Protein 3E0K (pdb70)

Structure (mmCIF, N/CA/C/O backbone):
data_3E0K
#
_entry.id   3E0K
#
_cell.length_a   64.232
_cell.length_b   64.232
_cell.length_c   112.718
_cell.angle_alpha   90.00
_cell.angle_beta   90.00
_cell.angle_gamma   90.00
#
_symmetry.space_group_name_H-M   'P 41 21 2'
#
loop_
_entity.id
_entity.type
_entity.pdbx_description
1 polymer 'Amino-acid acetyltransferase'
2 non-polymer 'SULFATE ION'
3 non-polymer 1,2-ETHANEDIOL
4 water water
#
loop_
_atom_site.group_PDB
_atom_site.id
_atom_site.type_symbol
_atom_site.label_atom_id
_atom_site.label_alt_id
_atom_site.label_comp_id
_atom_site.label_asym_id
_atom_site.label_entity_id
_atom_site.label_seq_id
_atom_site.pdbx_PDB_ins_code
_atom_site.Cartn_x
_atom_site.Cartn_y
_atom_site.Cartn_z
_atom_site.occupancy
_atom_site.B_iso_or_equiv
_atom_site.auth_seq_id
_atom_site.auth_comp_id
_atom_site.auth_asym_id
_atom_site.auth_atom_id
_atom_site.pdbx_PDB_model_num
ATOM 1 N N . ALA A 1 3 ? 11.209 59.443 62.479 1.00 49.05 298 ALA A N 1
ATOM 2 C CA . ALA A 1 3 ? 11.094 58.456 61.359 1.00 49.62 298 ALA A CA 1
ATOM 3 C C . ALA A 1 3 ? 11.304 56.994 61.822 1.00 49.66 298 ALA A C 1
ATOM 4 O O . ALA A 1 3 ? 11.034 56.633 62.977 1.00 50.43 298 ALA A O 1
ATOM 6 N N . GLU A 1 4 ? 11.801 56.168 60.909 1.00 49.08 299 GLU A N 1
ATOM 7 C CA . GLU A 1 4 ? 11.993 54.741 61.125 1.00 48.28 299 GLU A CA 1
ATOM 8 C C . GLU A 1 4 ? 13.377 54.462 60.556 1.00 46.78 299 GLU A C 1
ATOM 9 O O . GLU A 1 4 ? 13.661 54.856 59.429 1.00 47.17 299 GLU A O 1
ATOM 15 N N . GLN A 1 5 ? 14.253 53.835 61.322 0.50 45.05 300 GLN A N 1
ATOM 16 C CA . GLN A 1 5 ? 15.620 53.697 60.859 0.50 43.56 300 GLN A CA 1
ATOM 17 C C . GLN A 1 5 ? 15.976 52.288 60.454 0.50 42.89 300 GLN A C 1
ATOM 18 O O . GLN A 1 5 ? 15.662 51.335 61.154 0.50 42.31 300 GLN A O 1
ATOM 24 N N . VAL A 1 6 ? 16.622 52.174 59.302 1.00 42.36 301 VAL A N 1
ATOM 25 C CA . VAL A 1 6 ? 17.290 50.943 58.886 1.00 42.49 301 VAL A CA 1
ATOM 26 C C . VAL A 1 6 ? 18.798 51.159 59.013 1.00 42.34 301 VAL A C 1
ATOM 27 O O . VAL A 1 6 ? 19.325 52.077 58.385 1.00 42.60 301 VAL A O 1
ATOM 31 N N . ARG A 1 7 ? 19.484 50.335 59.818 1.00 41.96 302 ARG A N 1
ATOM 32 C CA . ARG A 1 7 ? 20.925 50.541 60.137 1.00 41.75 302 ARG A CA 1
ATOM 33 C C . ARG A 1 7 ? 21.609 49.240 60.567 1.00 42.53 302 ARG A C 1
ATOM 34 O O . ARG A 1 7 ? 20.912 48.294 60.933 1.00 43.19 302 ARG A O 1
ATOM 42 N N . GLN A 1 8 ? 22.944 49.178 60.514 1.00 42.40 303 GLN A N 1
ATOM 43 C CA A GLN A 1 8 ? 23.749 48.014 61.054 0.00 40.49 303 GLN A CA 1
ATOM 44 C CA B GLN A 1 8 ? 23.657 47.984 60.928 0.50 43.10 303 GLN A CA 1
ATOM 45 C C . GLN A 1 8 ? 23.404 47.867 62.418 1.00 43.45 303 GLN A C 1
ATOM 46 O O . GLN A 1 8 ? 23.197 48.869 63.090 1.00 44.30 303 GLN A O 1
ATOM 57 N N . ALA A 1 9 ? 23.348 46.657 62.948 1.00 44.44 304 ALA A N 1
ATOM 58 C CA . ALA A 1 9 ? 23.053 46.485 64.382 1.00 44.80 304 ALA A CA 1
ATOM 59 C C . ALA A 1 9 ? 24.285 46.678 65.264 1.00 45.44 304 ALA A C 1
ATOM 60 O O . ALA A 1 9 ? 25.432 46.564 64.808 1.00 45.63 304 ALA A O 1
ATOM 62 N N . GLY A 1 10 ? 24.019 46.998 66.528 1.00 46.45 305 GLY A N 1
ATOM 63 C CA . GLY A 1 10 ? 25.030 47.104 67.571 1.00 46.88 305 GLY A CA 1
ATOM 64 C C . GLY A 1 10 ? 24.684 46.213 68.758 1.00 47.59 305 GLY A C 1
ATOM 65 O O . GLY A 1 10 ? 23.634 45.539 68.779 1.00 47.61 305 GLY A O 1
ATOM 66 N N . ILE A 1 11 ? 25.568 46.220 69.750 1.00 47.91 306 ILE A N 1
ATOM 67 C CA . ILE A 1 11 ? 25.433 45.365 70.922 1.00 48.31 306 ILE A CA 1
ATOM 68 C C . ILE A 1 11 ? 24.166 45.698 71.738 1.00 47.87 306 ILE A C 1
ATOM 69 O O . ILE A 1 11 ? 23.490 44.791 72.224 1.00 48.06 306 ILE A O 1
ATOM 74 N N . ASP A 1 12 ? 23.828 46.982 71.855 1.00 46.95 307 ASP A N 1
ATOM 75 C CA . ASP A 1 12 ? 22.604 47.382 72.557 1.00 46.42 307 ASP A CA 1
ATOM 76 C C . ASP A 1 12 ? 21.302 46.936 71.886 1.00 46.26 307 ASP A C 1
ATOM 77 O O . ASP A 1 12 ? 20.245 47.031 72.496 1.00 46.03 307 ASP A O 1
ATOM 82 N N . ASP A 1 13 ? 21.390 46.436 70.648 1.00 46.37 308 ASP A N 1
ATOM 83 C CA . ASP A 1 13 ? 20.237 45.863 69.905 1.00 46.42 308 ASP A CA 1
ATOM 84 C C . ASP A 1 13 ? 19.947 44.366 70.124 1.00 46.19 308 ASP A C 1
ATOM 85 O O . ASP A 1 13 ? 18.930 43.873 69.627 1.00 46.43 308 ASP A O 1
ATOM 90 N N . ILE A 1 14 ? 20.822 43.645 70.831 1.00 46.02 309 ILE A N 1
ATOM 91 C CA . ILE A 1 14 ? 20.646 42.185 71.013 1.00 45.54 309 ILE A CA 1
ATOM 92 C C . ILE A 1 14 ? 19.292 41.857 71.655 1.00 45.20 309 ILE A C 1
ATOM 93 O O . ILE A 1 14 ? 18.540 41.060 71.109 1.00 45.61 309 ILE A O 1
ATOM 98 N N . GLY A 1 15 ? 18.998 42.460 72.809 1.00 44.56 310 GLY A N 1
ATOM 99 C CA . GLY A 1 15 ? 17.708 42.279 73.474 1.00 44.19 310 GLY A CA 1
ATOM 100 C C . GLY A 1 15 ? 16.524 42.353 72.518 1.00 43.86 310 GLY A C 1
ATOM 101 O O . GLY A 1 15 ? 15.688 41.441 72.485 1.00 44.03 310 GLY A O 1
ATOM 102 N N . GLY A 1 16 ? 16.471 43.430 71.731 1.00 43.18 311 GLY A N 1
ATOM 103 C CA . GLY A 1 16 ? 15.421 43.646 70.731 1.00 42.69 311 GLY A CA 1
ATOM 104 C C . GLY A 1 16 ? 15.402 42.630 69.598 1.00 42.44 311 GLY A C 1
ATOM 105 O O . GLY A 1 16 ? 14.341 42.268 69.114 1.00 42.58 311 GLY A O 1
ATOM 106 N N . ILE A 1 17 ? 16.567 42.168 69.157 1.00 42.32 312 ILE A N 1
ATOM 107 C CA . ILE A 1 17 ? 16.621 41.129 68.118 1.00 41.80 312 ILE A CA 1
ATOM 108 C C . ILE A 1 17 ? 16.061 39.828 68.671 1.00 42.22 312 ILE A C 1
ATOM 109 O O . ILE A 1 17 ? 15.246 39.151 68.017 1.00 41.93 312 ILE A O 1
ATOM 114 N N . LEU A 1 18 ? 16.453 39.511 69.907 1.00 42.24 313 LEU A N 1
ATOM 115 C CA . LEU A 1 18 ? 16.005 38.285 70.571 1.00 42.24 313 LEU A CA 1
ATOM 116 C C . LEU A 1 18 ? 14.484 38.214 70.679 1.00 42.54 313 LEU A C 1
ATOM 117 O O . LEU A 1 18 ? 13.880 37.144 70.541 1.00 42.78 313 LEU A O 1
ATOM 122 N N . GLU A 1 19 ? 13.869 39.361 70.921 1.00 42.31 314 GLU A N 1
ATOM 123 C CA . GLU A 1 19 ? 12.435 39.407 71.056 1.00 42.49 314 GLU A CA 1
ATOM 124 C C . GLU A 1 19 ? 11.786 39.124 69.712 1.00 42.72 314 GLU A C 1
ATOM 125 O O . GLU A 1 19 ? 10.738 38.515 69.662 1.00 42.76 314 GLU A O 1
ATOM 131 N N . LEU A 1 20 ? 12.402 39.560 68.620 1.00 43.08 315 LEU A N 1
ATOM 132 C CA . LEU A 1 20 ? 11.809 39.322 67.313 1.00 44.12 315 LEU A CA 1
ATOM 133 C C . LEU A 1 20 ? 11.944 37.866 66.936 1.00 45.12 315 LEU A C 1
ATOM 134 O O . LEU A 1 20 ? 11.049 37.285 66.356 1.00 45.30 315 LEU A O 1
ATOM 139 N N . ILE A 1 21 ? 13.079 37.291 67.299 1.00 46.67 316 ILE A N 1
ATOM 140 C CA . ILE A 1 21 ? 13.472 35.961 66.889 1.00 48.28 316 ILE A CA 1
ATOM 141 C C . ILE A 1 21 ? 12.810 34.908 67.741 1.00 49.26 316 ILE A C 1
ATOM 142 O O . ILE A 1 21 ? 12.388 33.894 67.210 1.00 49.72 316 ILE A O 1
ATOM 147 N N . HIS A 1 22 ? 12.719 35.134 69.052 1.00 50.78 317 HIS A N 1
ATOM 148 C CA . HIS A 1 22 ? 12.221 34.097 69.973 1.00 52.29 317 HIS A CA 1
ATOM 149 C C . HIS A 1 22 ? 10.900 33.447 69.563 1.00 52.47 317 HIS A C 1
ATOM 150 O O . HIS A 1 22 ? 10.805 32.225 69.577 1.00 52.71 317 HIS A O 1
ATOM 157 N N . PRO A 1 23 ? 9.878 34.242 69.201 1.00 53.02 318 PRO A N 1
ATOM 158 C CA . PRO A 1 23 ? 8.638 33.637 68.698 1.00 53.70 318 PRO A CA 1
ATOM 159 C C . PRO A 1 23 ? 8.808 32.856 67.395 1.00 54.60 318 PRO A C 1
ATOM 160 O O . PRO A 1 23 ? 7.992 32.005 67.088 1.00 54.72 318 PRO A O 1
ATOM 164 N N . LEU A 1 24 ? 9.852 33.153 66.632 1.00 55.99 319 LEU A N 1
ATOM 165 C CA . LEU A 1 24 ? 10.163 32.386 65.425 1.00 57.40 319 LEU A CA 1
ATOM 166 C C . LEU A 1 24 ? 10.792 31.040 65.760 1.00 58.06 319 LEU A C 1
ATOM 167 O O . LEU A 1 24 ? 10.533 30.046 65.070 1.00 58.50 319 LEU A O 1
ATOM 172 N N . GLU A 1 25 ? 11.623 31.028 66.808 1.00 58.63 320 GLU A N 1
ATOM 173 C CA . GLU A 1 25 ? 12.261 29.812 67.334 1.00 59.20 320 GLU A CA 1
ATOM 174 C C . GLU A 1 25 ? 11.251 28.802 67.932 1.00 59.93 320 GLU A C 1
ATOM 175 O O . GLU A 1 25 ? 11.342 27.587 67.678 1.00 59.59 320 GLU A O 1
ATOM 181 N N . GLU A 1 26 ? 10.297 29.320 68.714 1.00 60.80 321 GLU A N 1
ATOM 182 C CA . GLU A 1 26 ? 9.163 28.545 69.241 1.00 61.58 321 GLU A CA 1
ATOM 183 C C . GLU A 1 26 ? 8.328 27.944 68.110 1.00 61.85 321 GLU A C 1
ATOM 184 O O . GLU A 1 26 ? 7.838 26.823 68.217 1.00 61.95 321 GLU A O 1
ATOM 190 N N . GLN A 1 27 ? 8.188 28.704 67.028 1.00 62.47 322 GLN A N 1
ATOM 191 C CA . GLN A 1 27 ? 7.413 28.306 65.854 1.00 62.92 322 GLN A CA 1
ATOM 192 C C . GLN A 1 27 ? 8.145 27.314 64.925 1.00 63.19 322 GLN A C 1
ATOM 193 O O . GLN A 1 27 ? 7.613 26.929 63.875 1.00 63.11 322 GLN A O 1
ATOM 199 N N . GLY A 1 28 ? 9.357 26.911 65.319 1.00 63.50 323 GLY A N 1
ATOM 200 C CA . GLY A 1 28 ? 10.142 25.897 64.595 1.00 63.66 323 GLY A CA 1
ATOM 201 C C . GLY A 1 28 ? 10.918 26.420 63.399 1.00 63.91 323 GLY A C 1
ATOM 202 O O . GLY A 1 28 ? 11.580 25.652 62.698 1.00 63.75 323 GLY A O 1
ATOM 203 N N . ILE A 1 29 ? 10.845 27.734 63.187 1.00 64.18 324 ILE A N 1
ATOM 204 C CA . ILE A 1 29 ? 11.425 28.394 62.017 1.00 64.55 324 ILE A CA 1
ATOM 205 C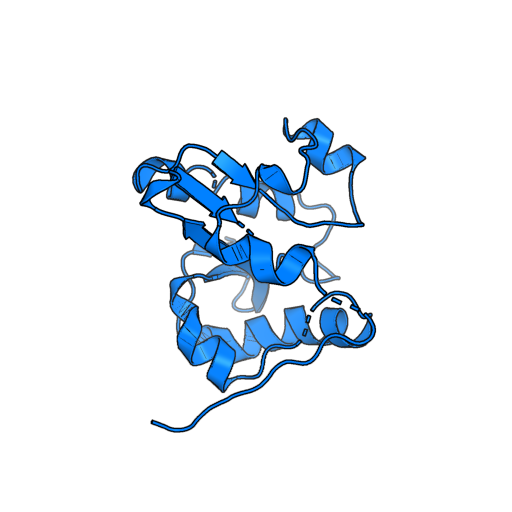 C . ILE A 1 29 ? 12.970 28.517 62.062 1.00 64.71 324 ILE A C 1
ATOM 206 O O . ILE A 1 29 ? 13.639 28.148 61.098 1.00 65.06 324 ILE A O 1
ATOM 211 N N . LEU A 1 30 ? 13.521 29.027 63.166 1.00 64.55 325 LEU A N 1
ATOM 212 C CA . LEU A 1 30 ? 14.959 29.301 63.286 1.00 64.28 325 LEU A CA 1
ATOM 213 C C . LEU A 1 30 ? 15.682 28.296 64.182 1.00 64.71 325 LEU A C 1
ATOM 214 O O . LEU A 1 30 ? 16.920 28.239 64.215 1.00 65.14 325 LEU A O 1
ATOM 219 N N . ARG A 1 32 ? 18.329 27.741 66.958 1.00 60.49 327 ARG A N 1
ATOM 220 C CA . ARG A 1 32 ? 18.036 28.955 67.725 1.00 60.92 327 ARG A CA 1
ATOM 221 C C . ARG A 1 32 ? 19.303 29.745 68.144 1.00 60.54 327 ARG A C 1
ATOM 222 O O . ARG A 1 32 ? 20.378 29.158 68.340 1.00 60.68 327 ARG A O 1
ATOM 230 N N . ARG A 1 33 ? 19.157 31.067 68.297 1.00 59.89 328 ARG A N 1
ATOM 231 C CA . ARG A 1 33 ? 20.277 31.966 68.653 1.00 58.99 328 ARG A CA 1
ATOM 232 C C . ARG A 1 33 ? 20.305 32.365 70.134 1.00 58.55 328 ARG A C 1
ATOM 233 O O . ARG A 1 33 ? 19.419 33.099 70.603 1.00 58.66 328 ARG A O 1
ATOM 241 N N . SER A 1 34 ? 21.319 31.879 70.858 1.00 57.67 329 SER A N 1
ATOM 242 C CA . SER A 1 34 ? 21.654 32.416 72.190 1.00 56.75 329 SER A CA 1
ATOM 243 C C . SER A 1 34 ? 22.165 33.874 72.119 1.00 55.93 329 SER A C 1
ATOM 244 O O . SER A 1 34 ? 22.584 34.349 71.052 1.00 55.80 329 SER A O 1
ATOM 247 N N . ARG A 1 35 ? 22.138 34.575 73.252 1.00 54.83 330 ARG A N 1
ATOM 248 C CA . ARG A 1 35 ? 22.677 35.933 73.313 1.00 53.77 330 ARG A CA 1
ATOM 249 C C . ARG A 1 35 ? 24.161 35.960 72.923 1.00 53.24 330 ARG A C 1
ATOM 250 O O . ARG A 1 35 ? 24.566 36.807 72.138 1.00 52.82 330 ARG A O 1
ATOM 258 N N . GLU A 1 36 ? 24.955 35.031 73.461 1.00 52.86 331 GLU A N 1
ATOM 259 C CA . GLU A 1 36 ? 26.379 34.966 73.158 1.00 52.83 331 GLU A CA 1
ATOM 260 C C . GLU A 1 36 ? 26.597 34.770 71.658 1.00 52.67 331 GLU A C 1
ATOM 261 O O . GLU A 1 36 ? 27.480 35.398 71.071 1.00 52.90 331 GLU A O 1
ATOM 267 N N . GLN A 1 37 ? 25.790 33.908 71.042 1.00 52.25 332 GLN A N 1
ATOM 268 C CA . GLN A 1 37 ? 25.837 33.715 69.594 1.00 51.64 332 GLN A CA 1
ATOM 269 C C . GLN A 1 37 ? 25.536 34.991 68.859 1.00 50.57 332 GLN A C 1
ATOM 270 O O . GLN A 1 37 ? 26.213 35.330 67.888 1.00 50.62 332 GLN A O 1
ATOM 276 N N . LEU A 1 38 ? 24.512 35.695 69.312 1.00 49.38 333 LEU A N 1
ATOM 277 C CA . LEU A 1 38 ? 24.186 36.971 68.717 1.00 48.50 333 LEU A CA 1
ATOM 278 C C . LEU A 1 38 ? 25.298 38.013 68.956 1.00 48.38 333 LEU A C 1
ATOM 279 O O . LEU A 1 38 ? 25.621 38.781 68.051 1.00 48.61 333 LEU A O 1
ATOM 284 N N . GLU A 1 39 ? 25.912 38.021 70.143 1.00 47.50 334 GLU A N 1
ATOM 285 C CA . GLU A 1 39 ? 27.059 38.906 70.389 1.00 47.25 334 GLU A CA 1
ATOM 286 C C . GLU A 1 39 ? 28.195 38.647 69.393 1.00 46.47 334 GLU A C 1
ATOM 287 O O . GLU A 1 39 ? 28.861 39.579 68.952 1.00 46.60 334 GLU A O 1
ATOM 293 N N . GLN A 1 40 ? 28.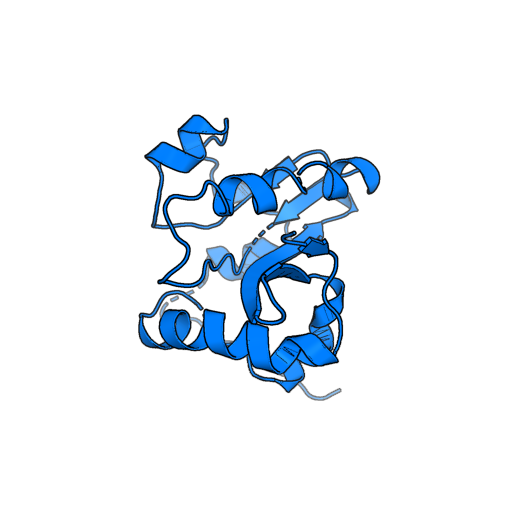401 37.383 69.030 1.00 45.56 335 GLN A N 1
ATOM 294 C CA . GLN A 1 40 ? 29.505 37.002 68.161 1.00 44.71 335 GLN A CA 1
ATOM 295 C C . GLN A 1 40 ? 29.272 37.342 66.679 1.00 44.47 335 GLN A C 1
ATOM 296 O O . GLN A 1 40 ? 30.223 37.483 65.922 1.00 44.35 335 GLN A O 1
ATOM 302 N N . GLU A 1 41 ? 28.012 37.507 66.291 1.00 44.03 336 GLU A N 1
ATOM 303 C CA . GLU A 1 41 ? 27.603 37.683 64.902 1.00 43.77 336 GLU A CA 1
ATOM 304 C C . GLU A 1 41 ? 27.013 39.047 64.663 1.00 43.20 336 GLU A C 1
ATOM 305 O O . GLU A 1 41 ? 26.525 39.335 63.556 1.00 42.83 336 GLU A O 1
ATOM 311 N N . ILE A 1 42 ? 26.940 39.852 65.710 1.00 42.63 337 ILE A N 1
ATOM 312 C CA . ILE A 1 42 ? 26.212 41.108 65.619 1.00 42.48 337 ILE A CA 1
ATOM 313 C C . ILE A 1 42 ? 26.529 41.939 64.366 1.00 42.63 337 ILE A C 1
ATOM 314 O O . ILE A 1 42 ? 25.615 42.513 63.756 1.00 43.41 337 ILE A O 1
ATOM 319 N N . GLY A 1 43 ? 27.802 41.950 63.966 1.00 42.05 338 GLY A N 1
ATOM 320 C CA . GLY A 1 43 ? 28.249 42.649 62.765 1.00 41.26 338 GLY A CA 1
ATOM 321 C C . GLY A 1 43 ? 27.516 42.262 61.499 1.00 40.89 338 GLY A C 1
ATOM 322 O O . GLY A 1 43 ? 27.514 43.024 60.546 1.00 41.37 338 GLY A O 1
ATOM 323 N N . LYS A 1 44 ? 26.897 41.083 61.483 1.00 40.56 339 LYS A N 1
ATOM 324 C CA . LYS A 1 44 ? 26.216 40.565 60.293 1.00 39.73 339 LYS A CA 1
ATOM 325 C C . LYS A 1 44 ? 24.781 41.063 60.232 1.00 39.44 339 LYS A C 1
ATOM 326 O O . LYS A 1 44 ? 24.141 40.936 59.190 1.00 39.74 339 LYS A O 1
ATOM 332 N N . PHE A 1 45 ? 24.273 41.609 61.345 1.00 38.37 340 PHE A N 1
ATOM 333 C CA . PHE A 1 45 ? 22.861 41.976 61.456 1.00 37.22 340 PHE A CA 1
ATOM 334 C C . PHE A 1 45 ? 22.548 43.424 61.121 1.00 37.68 340 PHE A C 1
ATOM 335 O O . PHE A 1 45 ? 23.279 44.361 61.495 1.00 37.61 340 PHE A O 1
ATOM 343 N N . THR A 1 46 ? 21.426 43.591 60.437 1.00 37.54 341 THR A N 1
ATOM 344 C CA . THR A 1 46 ? 20.796 44.883 60.210 1.00 37.53 341 THR A CA 1
ATOM 345 C C . TH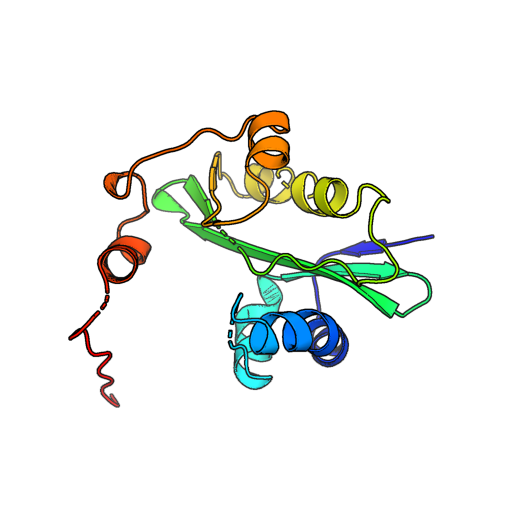R A 1 46 ? 19.467 44.859 60.965 1.00 37.79 341 THR A C 1
ATOM 346 O O . THR A 1 46 ? 18.806 43.796 60.996 1.00 37.87 341 THR A O 1
ATOM 350 N N . ILE A 1 47 ? 19.058 45.996 61.546 1.00 37.08 342 ILE A N 1
ATOM 351 C CA . ILE A 1 47 ? 17.692 46.117 62.102 1.00 36.59 342 ILE A CA 1
ATOM 352 C C . ILE A 1 47 ? 16.884 47.316 61.580 1.00 36.20 342 ILE A C 1
ATOM 353 O O . ILE A 1 47 ? 17.441 48.220 60.956 1.00 35.99 342 ILE A O 1
ATOM 358 N N . ILE A 1 48 ? 15.576 47.301 61.866 1.00 35.54 343 ILE A N 1
ATOM 359 C CA . ILE A 1 48 ? 14.693 48.458 61.743 1.00 34.78 343 ILE A CA 1
ATOM 360 C C . ILE A 1 48 ? 14.214 48.874 63.148 1.00 35.28 343 ILE A C 1
ATOM 361 O O . ILE A 1 48 ? 13.697 48.024 63.895 1.00 35.92 343 ILE A O 1
ATOM 366 N N . GLU A 1 49 ? 14.383 50.165 63.484 1.00 34.64 344 GLU A N 1
ATOM 367 C CA . GLU A 1 49 ? 14.028 50.766 64.768 0.50 34.71 344 GLU A CA 1
ATOM 368 C C . GLU A 1 49 ? 12.908 51.775 64.492 1.00 35.38 344 GLU A C 1
ATOM 369 O O . GLU A 1 49 ? 13.021 52.588 63.571 1.00 36.21 344 GLU A O 1
ATOM 375 N N . LYS A 1 50 ? 11.808 51.699 65.238 1.00 35.53 345 LYS A N 1
ATOM 376 C CA . LYS A 1 50 ? 10.737 52.688 65.134 1.00 35.88 345 LYS A CA 1
ATOM 377 C C . LYS A 1 50 ? 10.437 53.121 66.552 1.00 36.06 345 LYS A C 1
ATOM 378 O O . LYS A 1 50 ? 10.158 52.287 67.400 1.00 36.16 345 LYS A O 1
ATOM 384 N N . ASP A 1 51 ? 10.560 54.417 66.814 1.00 36.18 346 ASP A N 1
ATOM 385 C CA . ASP A 1 51 ? 10.348 54.979 68.150 1.00 37.02 346 ASP A CA 1
ATOM 386 C C . ASP A 1 51 ? 11.109 54.263 69.267 1.00 36.71 346 ASP A C 1
ATOM 387 O O . ASP A 1 51 ? 10.629 54.183 70.402 1.00 36.60 346 ASP A O 1
ATOM 392 N N . GLY A 1 52 ? 12.285 53.741 68.923 1.00 36.37 347 GLY A N 1
ATOM 393 C CA . GLY A 1 52 ? 13.144 53.063 69.880 1.00 36.31 347 GLY A CA 1
ATOM 394 C C . GLY A 1 52 ? 12.842 51.582 70.019 1.00 36.69 347 GLY A C 1
ATOM 395 O O . GLY A 1 52 ? 13.416 50.932 70.890 1.00 37.09 347 GLY A O 1
ATOM 396 N N . LEU A 1 53 ? 11.940 51.048 69.184 1.00 36.22 348 LEU A N 1
ATOM 397 C CA . LEU A 1 53 ? 11.578 49.638 69.236 1.00 35.59 348 LEU A CA 1
ATOM 398 C C . LEU A 1 53 ? 12.155 48.947 68.033 1.00 36.39 348 LEU A C 1
ATOM 399 O O . LEU A 1 53 ? 12.001 49.432 66.896 1.00 36.47 348 LEU A O 1
ATOM 404 N N . ILE A 1 54 ? 12.796 47.806 68.265 1.00 36.07 349 ILE A N 1
ATOM 405 C CA . ILE A 1 54 ? 13.316 47.038 67.161 1.00 35.97 349 ILE A CA 1
ATOM 406 C C . ILE A 1 54 ? 12.183 46.267 66.546 1.00 36.26 349 ILE A C 1
ATOM 407 O O . ILE A 1 54 ? 11.620 45.362 67.187 1.00 36.85 349 ILE A O 1
ATOM 412 N N . ILE A 1 55 ? 11.840 46.625 65.304 1.00 35.91 350 ILE A N 1
ATOM 413 C CA . ILE A 1 55 ? 10.655 46.062 64.643 1.00 35.47 350 ILE A CA 1
ATOM 414 C C . ILE A 1 55 ? 11.005 45.203 63.433 1.00 35.59 350 ILE A C 1
ATOM 415 O O . ILE A 1 55 ? 10.110 44.713 62.733 1.00 35.28 350 ILE A O 1
ATOM 420 N N . GLY A 1 56 ? 12.304 45.027 63.195 1.00 35.43 351 GLY A N 1
ATOM 421 C CA . GLY A 1 56 ? 12.773 44.158 62.119 1.00 35.74 351 GLY A CA 1
ATOM 422 C C . GLY A 1 56 ? 14.255 43.887 62.259 1.00 36.24 351 GLY A C 1
ATOM 423 O O . GLY A 1 56 ? 14.974 44.711 62.814 1.00 36.09 351 GLY A O 1
ATOM 424 N N . CYS A 1 57 ? 14.707 42.730 61.772 1.00 36.85 352 CYS A N 1
ATOM 425 C CA . CYS A 1 57 ? 16.131 42.418 61.661 1.00 37.64 352 CYS A CA 1
ATOM 426 C C . CYS A 1 57 ? 16.351 41.480 60.483 1.00 38.64 352 CYS A C 1
ATOM 427 O O . CYS A 1 57 ? 15.402 40.893 59.959 1.00 40.09 352 CYS A O 1
ATOM 430 N N . ALA A 1 58 ? 17.607 41.321 60.079 1.00 38.78 353 ALA A N 1
ATOM 431 C CA . ALA A 1 58 ? 17.995 40.417 59.001 1.00 38.11 353 ALA A CA 1
ATOM 432 C C . ALA A 1 58 ? 19.496 40.306 59.105 1.00 37.90 353 ALA A C 1
ATOM 433 O O . ALA A 1 58 ? 20.167 41.262 59.507 1.00 37.43 353 ALA A O 1
ATOM 435 N N . ALA A 1 59 ? 20.010 39.136 58.750 1.00 37.91 354 ALA A N 1
ATOM 436 C CA . ALA A 1 59 ? 21.435 38.849 58.816 1.00 38.12 354 ALA A CA 1
ATOM 437 C C . ALA A 1 59 ? 21.957 38.595 57.401 1.00 38.05 354 ALA A C 1
ATOM 438 O O . ALA A 1 59 ? 21.218 38.075 56.548 1.00 38.07 354 ALA A O 1
ATOM 440 N N . LEU A 1 60 ? 23.218 38.947 57.149 1.00 37.68 355 LEU A N 1
ATOM 441 C CA . LEU A 1 60 ? 23.844 38.684 55.849 1.00 37.57 355 LEU A CA 1
ATOM 442 C C . LEU A 1 60 ? 25.150 37.957 56.064 1.00 37.42 355 LEU A C 1
ATOM 443 O O . LEU A 1 60 ? 26.021 38.452 56.787 1.00 37.82 355 LEU A O 1
ATOM 448 N N . TYR A 1 61 ? 25.277 36.776 55.467 1.00 37.33 356 TYR A N 1
ATOM 449 C CA . TYR A 1 61 ? 26.483 35.963 55.609 1.00 37.70 356 TYR A CA 1
ATOM 450 C C . TYR A 1 61 ? 27.237 35.897 54.299 1.00 38.18 356 TYR A C 1
ATOM 451 O O . TYR A 1 61 ? 26.842 35.161 53.390 1.00 38.20 356 TYR A O 1
ATOM 460 N N . PRO A 1 62 ? 28.310 36.693 54.192 1.00 38.62 357 PRO A N 1
ATOM 461 C CA . PRO A 1 62 ? 29.017 36.781 52.925 1.00 39.22 357 PRO A CA 1
ATOM 462 C C . PRO A 1 62 ? 29.836 35.525 52.618 1.00 39.99 357 PRO A C 1
ATOM 463 O O . PRO A 1 62 ? 30.411 34.918 53.526 1.00 40.30 357 PRO A O 1
ATOM 467 N N . TYR A 1 63 ? 29.847 35.128 51.346 1.00 40.42 358 TYR A N 1
ATOM 468 C CA . TYR A 1 63 ? 30.782 34.136 50.847 1.00 40.92 358 TYR A CA 1
ATOM 469 C C . TYR A 1 63 ? 31.628 34.838 49.817 1.00 41.74 358 TYR A C 1
ATOM 470 O O . TYR A 1 63 ? 31.287 34.902 48.628 1.00 42.36 358 TYR A O 1
ATOM 479 N N . SER A 1 64 ? 32.740 35.376 50.290 1.00 42.33 359 SER A N 1
ATOM 480 C CA . SER A 1 64 ? 33.449 36.403 49.560 1.00 43.32 359 SER A CA 1
ATOM 481 C C . SER A 1 64 ? 33.974 35.956 48.208 1.00 43.66 359 SER A C 1
ATOM 482 O O . SER A 1 64 ? 33.683 36.605 47.197 1.00 44.40 359 SER A O 1
ATOM 485 N N . GLU A 1 65 ? 34.728 34.850 48.205 1.00 43.63 360 GLU A N 1
ATOM 486 C CA . GLU A 1 65 ? 35.371 34.276 47.015 1.00 43.92 360 GLU A CA 1
ATOM 487 C C . GLU A 1 65 ? 34.365 33.700 46.0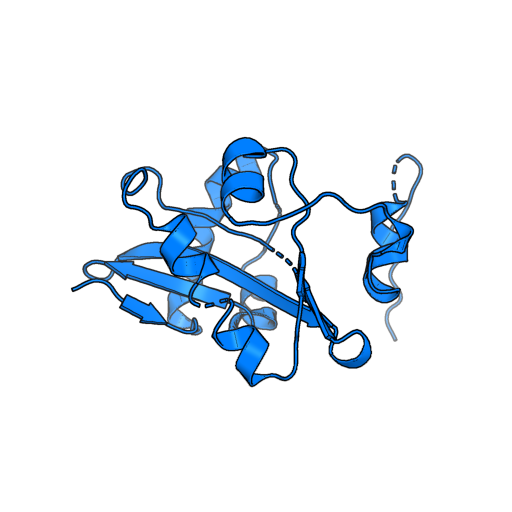06 1.00 43.36 360 GLU A C 1
ATOM 488 O O . GLU A 1 65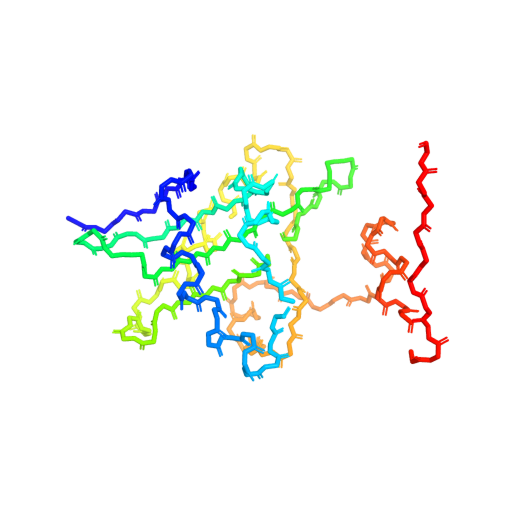 ? 34.694 33.554 44.821 1.00 42.92 360 GLU A O 1
ATOM 494 N N . GLU A 1 66 ? 33.168 33.335 46.484 1.00 42.52 361 GLU A N 1
ATOM 495 C CA . GLU A 1 66 ? 32.088 32.839 45.619 1.00 41.86 361 GLU A CA 1
ATOM 496 C C . GLU A 1 66 ? 31.196 34.024 45.232 1.00 41.73 361 GLU A C 1
ATOM 497 O O . GLU A 1 66 ? 30.306 33.897 44.394 1.00 42.12 361 GLU A O 1
ATOM 503 N N . ARG A 1 67 ? 31.456 35.183 45.842 1.00 41.45 362 ARG A N 1
ATOM 504 C CA . ARG A 1 67 ? 30.718 36.411 45.558 1.00 41.10 362 ARG A CA 1
ATOM 505 C C . ARG A 1 67 ? 29.208 36.221 45.788 1.00 40.47 362 ARG A C 1
ATOM 506 O O . ARG A 1 67 ? 28.380 36.733 45.042 1.00 40.67 362 ARG A O 1
ATOM 514 N N . LYS A 1 68 ? 28.862 35.468 46.824 1.00 40.03 363 LYS A N 1
ATOM 515 C CA . LYS A 1 68 ? 27.469 35.227 47.182 1.00 39.69 363 LYS A CA 1
ATOM 516 C C . LYS A 1 68 ? 27.326 35.588 48.634 1.00 39.30 363 LYS A C 1
ATOM 517 O O . LYS A 1 68 ? 28.317 35.631 49.352 1.00 39.02 363 LYS A O 1
ATOM 523 N N . ALA A 1 69 ? 26.095 35.853 49.064 1.00 39.41 364 ALA A N 1
ATOM 524 C CA . ALA A 1 69 ? 25.798 36.027 50.476 1.00 39.44 364 ALA A CA 1
ATOM 525 C C . ALA A 1 69 ? 24.412 35.531 50.790 1.00 39.39 364 ALA A C 1
ATOM 526 O O . ALA A 1 69 ? 23.465 35.739 50.027 1.00 38.99 364 ALA A O 1
ATOM 528 N N . GLU A 1 70 ? 24.305 34.858 51.923 1.00 39.42 365 GLU A N 1
ATOM 529 C CA . GLU A 1 70 ? 23.014 34.393 52.367 1.00 39.28 365 GLU A CA 1
ATOM 530 C C . GLU A 1 70 ? 22.372 35.421 53.263 1.00 38.65 365 GLU A C 1
ATOM 531 O O . GLU A 1 70 ? 22.983 35.887 54.226 1.00 38.69 365 GLU A O 1
ATOM 550 N N . ALA A 1 72 ? 19.710 35.645 55.968 1.00 38.35 367 ALA A N 1
ATOM 551 C CA . ALA A 1 72 ? 19.013 34.754 56.875 1.00 38.71 367 ALA A CA 1
ATOM 552 C C . ALA A 1 72 ? 18.414 35.536 58.031 1.00 39.34 367 ALA A C 1
ATOM 553 O O . ALA A 1 72 ? 18.674 36.732 58.187 1.00 39.48 367 ALA A O 1
ATOM 555 N N . CYS A 1 73 ? 17.612 34.826 58.834 1.00 40.61 368 CYS A N 1
ATOM 556 C CA . CYS A 1 73 ? 17.143 35.277 60.131 1.00 40.09 368 CYS A CA 1
ATOM 557 C C . CYS A 1 73 ? 16.377 36.580 59.993 1.00 39.70 368 CYS A C 1
ATOM 558 O O . CYS A 1 73 ? 16.595 37.525 60.761 1.00 39.80 368 CYS A O 1
ATOM 561 N N . VAL A 1 74 ? 15.509 36.621 58.983 1.00 39.17 369 VAL A N 1
ATOM 562 C CA . VAL A 1 74 ? 14.710 37.794 58.613 1.00 38.58 369 VAL A CA 1
ATOM 563 C C . VAL A 1 74 ? 13.419 37.783 59.384 1.00 38.34 369 VAL A C 1
ATOM 564 O O . VAL A 1 74 ? 12.590 36.883 59.209 1.00 38.61 369 VAL A O 1
ATOM 568 N N . ALA A 1 75 ? 13.226 38.786 60.232 1.00 38.45 370 ALA A N 1
ATOM 569 C CA . ALA A 1 75 ? 12.022 38.838 61.083 1.00 37.76 370 ALA A CA 1
ATOM 570 C C . ALA A 1 75 ? 11.417 40.242 61.079 1.00 37.85 370 ALA A C 1
ATOM 571 O O . ALA A 1 75 ? 12.141 41.235 61.157 1.00 38.31 370 ALA A O 1
ATOM 573 N N . ILE A 1 76 ? 10.096 40.318 60.944 1.00 37.99 371 ILE A N 1
ATOM 574 C CA . ILE A 1 76 ? 9.367 41.581 61.079 1.00 37.91 371 ILE A CA 1
ATOM 575 C C . ILE A 1 76 ? 8.436 41.470 62.284 1.00 37.82 371 ILE A C 1
ATOM 576 O O . ILE A 1 76 ? 7.720 40.476 62.446 1.00 38.00 371 ILE A O 1
ATOM 581 N N . HIS A 1 77 ? 8.450 42.495 63.123 1.00 37.58 372 HIS A N 1
ATOM 582 C CA . HIS A 1 77 ? 7.607 42.537 64.297 1.00 37.47 372 HIS A CA 1
ATOM 583 C C . HIS A 1 77 ? 6.175 42.231 63.893 1.00 37.44 372 HIS A C 1
ATOM 584 O O . HIS A 1 77 ? 5.687 42.773 62.906 1.00 37.21 372 HIS A O 1
ATOM 591 N N . PRO A 1 78 ? 5.488 41.372 64.660 1.00 37.62 373 PRO A N 1
ATOM 592 C CA . PRO A 1 78 ? 4.122 40.988 64.265 1.00 37.50 373 PRO A CA 1
ATOM 593 C C . PRO A 1 78 ? 3.124 42.172 64.084 1.00 37.76 373 PRO A C 1
ATOM 594 O O . PRO A 1 78 ? 2.236 42.114 63.211 1.00 37.87 373 PRO A O 1
ATOM 598 N N . ASP A 1 79 ? 3.277 43.230 64.880 1.00 37.31 374 ASP A N 1
ATOM 599 C CA . ASP A 1 79 ? 2.432 44.412 64.769 1.00 37.12 374 ASP A CA 1
ATOM 600 C C . ASP A 1 79 ? 2.828 45.376 63.639 1.00 37.16 374 ASP A C 1
ATOM 601 O O . ASP A 1 79 ? 2.197 46.425 63.467 1.00 36.71 374 ASP A O 1
ATOM 606 N N . TYR A 1 80 ? 3.872 45.039 62.885 1.00 37.35 375 TYR A N 1
ATOM 607 C CA . TYR A 1 80 ? 4.412 45.952 61.874 1.00 38.09 375 TYR A CA 1
ATOM 608 C C . TYR A 1 80 ? 4.514 45.343 60.466 1.00 39.44 375 TYR A C 1
ATOM 609 O O . TYR A 1 80 ? 5.294 45.825 59.629 1.00 39.50 375 TYR A O 1
ATOM 618 N N . ARG A 1 81 ? 3.712 44.304 60.208 1.00 40.83 376 ARG A N 1
ATOM 619 C CA . ARG A 1 81 ? 3.683 43.651 58.903 1.00 42.33 376 ARG A CA 1
ATOM 620 C C . ARG A 1 81 ? 2.907 44.504 57.917 1.00 43.28 376 ARG A C 1
ATOM 621 O O . ARG A 1 81 ? 2.368 45.549 58.284 1.00 43.28 376 ARG A O 1
ATOM 629 N N . ASP A 1 82 ? 2.827 44.031 56.673 1.00 44.55 377 ASP A N 1
ATOM 630 C CA . ASP A 1 82 ? 2.163 44.753 55.580 1.00 45.64 377 ASP A CA 1
ATOM 631 C C . ASP A 1 82 ? 2.531 46.258 55.541 1.00 45.93 377 ASP A C 1
ATOM 632 O O . ASP A 1 82 ? 1.657 47.124 55.363 1.00 45.99 377 ASP A O 1
ATOM 637 N N . GLY A 1 83 ? 3.820 46.550 55.726 1.00 45.85 378 GLY A N 1
ATOM 638 C CA . GLY A 1 83 ? 4.353 47.910 55.616 1.00 45.51 378 GLY A CA 1
ATOM 639 C C . GLY A 1 83 ? 5.616 47.897 54.769 1.00 45.27 378 GLY A C 1
ATOM 640 O O . GLY A 1 83 ? 6.477 48.776 54.895 1.00 45.47 378 GLY A O 1
ATOM 641 N N . ASN A 1 84 ? 5.738 46.885 53.913 1.00 44.97 379 ASN A N 1
ATOM 642 C CA . ASN A 1 84 ? 6.886 46.765 53.008 1.00 44.74 379 ASN A CA 1
ATOM 643 C C . ASN A 1 84 ? 8.227 46.698 53.740 1.00 44.26 379 ASN A C 1
ATOM 644 O O . ASN A 1 84 ? 9.266 47.075 53.189 1.00 44.38 379 ASN A O 1
ATOM 649 N N . ARG A 1 85 ? 8.214 46.208 54.977 1.00 43.41 380 ARG A N 1
ATOM 650 C CA . ARG A 1 85 ? 9.435 46.217 55.772 1.00 42.31 380 ARG A CA 1
ATOM 651 C C . ARG A 1 85 ? 10.395 45.121 55.361 1.00 42.07 380 ARG A C 1
ATOM 652 O O . ARG A 1 85 ? 11.611 45.305 55.409 1.00 42.56 380 ARG A O 1
ATOM 660 N N . GLY A 1 86 ? 9.852 43.996 54.920 1.00 41.30 381 GLY A N 1
ATOM 661 C CA . GLY A 1 86 ? 10.670 42.966 54.314 1.00 40.86 381 GLY A CA 1
ATOM 662 C C . GLY A 1 86 ? 11.448 43.488 53.114 1.00 40.83 381 GLY A C 1
ATOM 663 O O . GLY A 1 86 ? 12.655 43.224 52.990 1.00 41.18 381 GLY A O 1
ATOM 664 N N . LEU A 1 87 ? 10.757 44.224 52.238 1.00 40.03 382 LEU A N 1
ATOM 665 C CA . LEU A 1 87 ? 11.362 44.792 51.033 1.00 39.42 382 LEU A CA 1
ATOM 666 C C . LEU A 1 87 ? 12.460 45.813 51.388 1.00 39.07 382 LEU A C 1
ATOM 667 O O . LEU A 1 87 ? 13.536 45.829 50.795 1.00 38.72 382 LEU A O 1
ATOM 672 N N . LEU A 1 88 ? 12.159 46.658 52.367 1.00 38.94 383 LEU A N 1
ATOM 673 C CA . LEU A 1 88 ? 13.111 47.599 52.933 1.00 38.71 383 LEU A CA 1
ATOM 674 C C . LEU A 1 88 ? 14.411 46.881 53.332 1.00 38.45 383 LEU A C 1
ATOM 675 O O . LEU A 1 88 ? 15.493 47.268 52.880 1.00 38.94 383 LEU A O 1
ATOM 680 N N . LEU A 1 89 ? 14.323 45.844 54.162 1.00 37.44 384 LEU A N 1
ATOM 681 C CA . LEU A 1 89 ? 15.529 45.078 54.514 1.00 37.52 384 LEU A CA 1
ATOM 682 C C . LEU A 1 89 ? 16.249 44.476 53.282 1.00 37.78 384 LEU A C 1
ATOM 683 O O . LEU A 1 89 ? 17.487 44.523 53.185 1.00 38.19 384 LEU A O 1
ATOM 688 N N . LEU A 1 90 ? 15.484 43.911 52.350 1.00 37.26 385 LEU A N 1
ATOM 689 C CA . LEU A 1 90 ? 16.096 43.275 51.199 1.00 37.59 385 LEU A CA 1
ATOM 690 C C . LEU A 1 90 ? 16.875 44.294 50.370 1.00 38.02 385 LEU A C 1
ATOM 691 O O . LEU A 1 90 ? 18.033 44.060 50.033 1.00 37.83 385 LEU A O 1
ATOM 696 N N . ASN A 1 91 ? 16.258 45.436 50.079 1.00 39.01 386 ASN A N 1
ATOM 697 C CA . ASN A 1 91 ? 16.914 46.445 49.253 1.00 39.87 386 ASN A CA 1
ATOM 698 C C . ASN A 1 91 ? 18.159 46.994 49.903 1.00 40.12 386 ASN A C 1
ATOM 699 O O . ASN A 1 91 ? 19.121 47.322 49.218 1.00 40.45 386 ASN A O 1
ATOM 704 N N . TYR A 1 92 ? 18.125 47.085 51.230 1.00 40.46 387 TYR A N 1
ATOM 705 C CA . TYR A 1 92 ? 19.274 47.514 52.024 1.00 40.82 387 TYR A CA 1
ATOM 706 C C . TYR A 1 92 ? 20.371 46.444 51.939 1.00 41.28 387 TYR A C 1
ATOM 707 O O . TYR A 1 92 ? 21.555 46.756 51.820 1.00 41.39 387 TYR A O 1
ATOM 724 N N . LYS A 1 94 ? 20.639 44.144 49.418 1.00 41.73 389 LYS A N 1
ATOM 725 C CA . LYS A 1 94 ? 21.101 44.227 48.043 1.00 42.28 389 LYS A CA 1
ATOM 726 C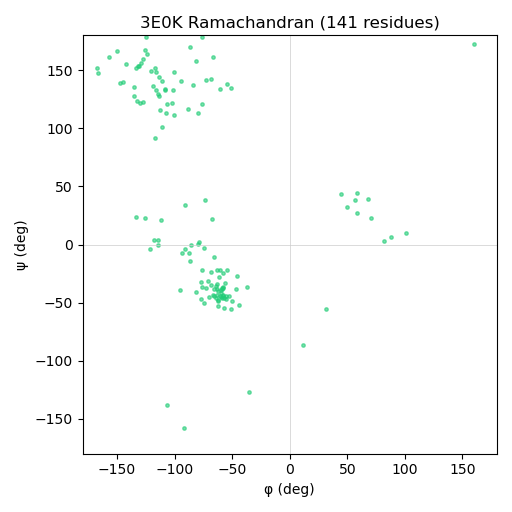 C . LYS A 1 94 ? 22.188 45.294 47.932 1.00 43.12 389 LYS A C 1
ATOM 727 O O . LYS A 1 94 ? 23.298 45.004 47.504 1.00 43.95 389 LYS A O 1
ATOM 733 N N . HIS A 1 95 ? 21.878 46.513 48.356 1.00 43.79 390 HIS A N 1
ATOM 734 C CA . HIS A 1 95 ? 22.800 47.626 48.234 1.00 44.88 390 HIS A CA 1
ATOM 735 C C . HIS A 1 95 ? 24.123 47.409 48.970 1.00 45.39 390 HIS A C 1
ATOM 736 O O . HIS A 1 95 ? 25.190 47.778 48.462 1.00 45.70 390 HIS A O 1
ATOM 743 N N . ARG A 1 96 ? 24.041 46.803 50.152 1.00 45.79 391 ARG A N 1
ATOM 744 C CA . ARG A 1 96 ? 25.204 46.537 50.993 1.00 46.40 391 ARG A CA 1
ATOM 745 C C . ARG A 1 96 ? 26.110 45.462 50.398 1.00 46.14 391 ARG A C 1
ATOM 746 O O . ARG A 1 96 ? 27.335 45.641 50.368 1.00 46.44 391 ARG A O 1
ATOM 754 N N . SER A 1 97 ? 25.515 44.366 49.918 1.00 46.04 392 SER A N 1
ATOM 755 C CA . SER A 1 97 ? 26.267 43.287 49.272 1.00 46.29 392 SER A CA 1
ATOM 756 C C . SER A 1 97 ? 27.014 43.777 48.071 1.00 46.63 392 SER A C 1
ATOM 757 O O . SER A 1 97 ? 28.163 43.415 47.895 1.00 46.68 392 SER A O 1
ATOM 760 N N . LYS A 1 98 ? 26.339 44.569 47.234 1.00 47.36 393 LYS A N 1
ATOM 761 C CA . LYS A 1 98 ? 26.919 45.144 46.022 1.00 48.25 393 LYS A CA 1
ATOM 762 C C . LYS A 1 98 ? 28.207 45.876 46.352 1.00 48.21 393 LYS A C 1
ATOM 763 O O . LYS A 1 98 ? 29.213 45.718 45.653 1.00 48.44 393 LYS A O 1
ATOM 769 N N . SER A 1 99 ? 28.178 46.663 47.427 1.00 48.14 394 SER A N 1
ATOM 770 C CA . SER A 1 99 ? 29.348 47.431 47.820 1.00 48.09 394 SER A CA 1
ATOM 771 C C . SER A 1 99 ? 30.477 46.598 48.478 1.00 48.17 394 SER A C 1
ATOM 772 O O . SER A 1 99 ? 31.537 47.139 48.796 1.00 48.56 394 SER A O 1
ATOM 775 N N . GLU A 1 100 ? 30.263 45.297 48.681 1.00 48.13 395 GLU A N 1
ATOM 776 C CA . GLU A 1 100 ? 31.327 44.396 49.174 1.00 47.96 395 GLU A CA 1
ATOM 777 C C . GLU A 1 100 ? 31.774 43.386 48.116 1.00 46.71 395 GLU A C 1
ATOM 778 O O . GLU A 1 100 ? 32.343 42.337 48.449 1.00 46.64 395 GLU A O 1
ATOM 784 N N . ASN A 1 101 ? 31.510 43.726 46.850 1.00 45.60 396 ASN A N 1
ATOM 785 C CA . ASN A 1 101 ? 31.919 42.945 45.683 0.50 44.58 396 ASN A CA 1
ATOM 786 C C . ASN A 1 101 ? 31.147 41.620 45.527 1.00 44.19 396 ASN A C 1
ATOM 787 O O . ASN A 1 101 ? 31.613 40.694 44.869 1.00 44.72 396 ASN A O 1
ATOM 792 N N . ILE A 1 102 ? 29.957 41.556 46.124 1.00 43.26 397 ILE A N 1
ATOM 793 C CA . ILE A 1 102 ? 29.066 40.386 46.085 1.0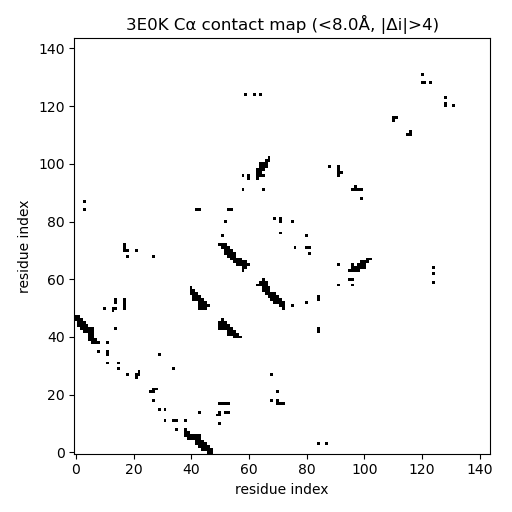0 42.29 397 ILE A CA 1
ATOM 794 C C . ILE A 1 102 ? 27.945 40.602 45.068 1.00 41.89 397 ILE A C 1
ATOM 795 O O . ILE A 1 102 ? 27.325 41.668 45.060 1.00 41.76 397 ILE A O 1
ATOM 800 N N . ASN A 1 103 ? 27.685 39.612 44.209 1.00 41.16 398 ASN A N 1
ATOM 801 C CA . ASN A 1 103 ? 26.738 39.826 43.114 1.00 41.00 398 ASN A CA 1
ATOM 802 C C . ASN A 1 103 ? 25.509 38.931 43.154 1.00 40.79 398 ASN A C 1
ATOM 803 O O . ASN A 1 103 ? 24.696 38.979 42.221 1.00 40.57 398 ASN A O 1
ATOM 808 N N . GLN A 1 104 ? 25.384 38.121 44.214 1.00 40.01 399 GLN A N 1
ATOM 809 C CA . GLN A 1 104 ? 24.184 37.307 44.442 1.00 39.67 399 GLN A CA 1
ATOM 810 C C . GLN A 1 104 ? 23.824 37.160 45.894 1.00 39.29 399 GLN A C 1
ATOM 811 O O . GLN A 1 104 ? 24.697 36.998 46.729 1.00 38.78 399 GLN A O 1
ATOM 817 N N . ILE A 1 105 ? 22.523 37.223 46.180 1.00 39.32 400 ILE A N 1
ATOM 818 C CA . ILE A 1 105 ? 21.973 36.876 47.490 1.00 39.01 400 ILE A CA 1
ATOM 819 C C . ILE A 1 105 ? 21.162 35.590 47.342 1.00 39.38 400 ILE A C 1
ATOM 820 O O . ILE A 1 105 ? 20.452 35.403 46.339 1.00 39.48 400 ILE A O 1
ATOM 825 N N . PHE A 1 106 ? 21.270 34.710 48.331 1.00 39.08 401 PHE A N 1
ATOM 826 C CA . PHE A 1 106 ? 20.429 33.537 48.366 1.00 39.18 401 PHE A CA 1
ATOM 827 C C . PHE A 1 106 ? 19.795 33.369 49.708 1.00 39.57 401 PHE A C 1
ATOM 828 O O . PHE A 1 106 ? 20.313 33.840 50.711 1.00 39.67 401 PHE A O 1
ATOM 836 N N . VAL A 1 107 ? 18.649 32.711 49.715 1.00 40.28 402 VAL A N 1
ATOM 837 C CA . VAL A 1 107 ? 17.925 32.422 50.944 1.00 40.91 402 VAL A CA 1
ATOM 838 C C . VAL A 1 107 ? 17.537 30.943 50.933 1.00 42.12 402 VAL A C 1
ATOM 839 O O . VAL A 1 107 ? 17.411 30.329 49.868 1.00 41.92 402 VAL A O 1
ATOM 843 N N . LEU A 1 108 ? 17.382 30.368 52.118 1.00 43.86 403 LEU A N 1
ATOM 844 C CA . LEU A 1 108 ? 16.867 29.001 52.287 1.00 45.49 403 LEU A CA 1
ATOM 845 C C . LEU A 1 108 ? 15.535 29.165 52.946 1.00 46.28 403 LEU A C 1
ATOM 846 O O . LEU A 1 108 ? 15.458 29.665 54.062 1.00 46.74 403 LEU A O 1
ATOM 851 N N . THR A 1 109 ? 14.470 28.789 52.258 1.00 47.61 404 THR A N 1
ATOM 852 C CA . THR A 1 109 ? 13.135 29.139 52.730 1.00 48.30 404 THR A CA 1
ATOM 853 C C . THR A 1 109 ? 12.151 28.020 52.476 1.00 49.24 404 THR A C 1
ATOM 854 O O . THR A 1 109 ? 12.348 27.205 51.577 1.00 49.59 404 THR A O 1
ATOM 858 N N . THR A 1 110 ? 11.093 27.993 53.275 1.00 50.41 405 THR A N 1
ATOM 859 C CA . THR A 1 110 ? 9.958 27.106 53.048 1.00 51.56 405 THR A CA 1
ATOM 860 C C . THR A 1 110 ? 8.712 27.977 52.905 1.00 52.14 405 THR A C 1
ATOM 861 O O . THR A 1 110 ? 7.630 27.484 52.619 1.00 52.18 405 THR A O 1
ATOM 865 N N . HIS A 1 111 ? 8.901 29.280 53.099 1.00 52.96 406 HIS A N 1
ATOM 866 C CA . HIS A 1 111 ? 7.833 30.267 53.209 0.50 53.93 406 HIS A CA 1
ATOM 867 C C . HIS A 1 111 ? 8.001 31.321 52.111 1.00 54.49 406 HIS A C 1
ATOM 868 O O . HIS A 1 111 ? 9.123 31.604 51.681 1.00 54.94 406 HIS A O 1
ATOM 875 N N . SER A 1 112 ? 6.888 31.889 51.651 1.00 55.23 407 SER A N 1
ATOM 876 C CA . SER A 1 112 ? 6.884 33.119 50.825 1.00 55.64 407 SER A CA 1
ATOM 877 C C . SER A 1 112 ? 7.465 32.991 49.410 1.00 55.47 407 SER A C 1
ATOM 878 O O . SER A 1 112 ? 8.138 33.923 48.932 1.00 55.64 407 SER A O 1
ATOM 881 N N . LEU A 1 113 ? 7.200 31.878 48.726 1.00 54.81 408 LEU A N 1
ATOM 882 C CA . LEU A 1 113 ? 7.687 31.758 47.356 1.00 54.42 408 LEU A CA 1
ATOM 883 C C . LEU A 1 113 ? 7.204 32.850 46.400 1.00 53.68 408 LEU A C 1
ATOM 884 O O . LEU A 1 113 ? 7.998 33.383 45.630 1.00 53.60 408 LEU A O 1
ATOM 889 N N . HIS A 1 114 ? 5.914 33.184 46.456 1.00 52.99 409 HIS A N 1
ATOM 890 C CA . HIS A 1 114 ? 5.350 34.212 45.587 0.50 52.04 409 HIS A CA 1
ATOM 891 C C . HIS A 1 114 ? 6.116 35.530 45.721 1.00 51.61 409 HIS A C 1
ATOM 892 O O . HIS A 1 114 ? 6.489 36.140 44.709 1.00 51.72 409 HIS A O 1
ATOM 899 N N . TRP A 1 115 ? 6.371 35.937 46.968 1.00 50.84 410 TRP A N 1
ATOM 900 C CA . TRP A 1 115 ? 7.079 37.182 47.274 1.00 49.97 410 TRP A CA 1
ATOM 901 C C . TRP A 1 115 ? 8.514 37.185 46.773 1.00 49.43 410 TRP A C 1
ATOM 902 O O . TRP A 1 115 ? 8.980 38.163 46.182 1.00 49.31 410 TRP A O 1
ATOM 913 N N . PHE A 1 116 ? 9.218 36.093 47.032 1.00 49.04 411 PHE A N 1
ATOM 914 C CA . PHE A 1 116 ? 10.583 35.972 46.569 1.00 48.62 411 PHE A CA 1
ATOM 915 C C . PHE A 1 116 ? 10.666 36.016 45.054 1.00 48.64 411 PHE A C 1
ATOM 916 O O . PHE A 1 116 ? 11.467 36.779 44.511 1.00 48.68 411 PHE A O 1
ATOM 924 N N . ARG A 1 117 ? 9.827 35.233 44.376 1.00 48.75 412 ARG A N 1
ATOM 925 C CA . ARG A 1 117 ? 9.776 35.253 42.910 1.00 49.54 412 ARG A CA 1
ATOM 926 C C . ARG A 1 117 ? 9.521 36.678 42.412 1.00 48.65 412 ARG A C 1
ATOM 927 O O . ARG A 1 117 ? 10.181 37.157 41.482 1.00 48.20 412 ARG A O 1
ATOM 935 N N . GLU A 1 118 ? 8.579 37.354 43.063 1.00 48.12 413 GLU A N 1
ATOM 936 C CA . GLU A 1 118 ? 8.265 38.733 42.737 1.00 48.14 413 GLU A CA 1
ATOM 937 C C . GLU A 1 118 ? 9.457 39.671 42.859 1.00 46.55 413 GLU A C 1
ATOM 938 O O . GLU A 1 118 ? 9.469 40.712 42.209 1.00 46.62 413 GLU A O 1
ATOM 944 N N . GLN A 1 119 ? 10.448 39.325 43.679 1.00 44.64 414 GLN A N 1
ATOM 945 C CA . GLN A 1 119 ? 11.632 40.181 43.773 1.00 42.83 414 GLN A CA 1
ATOM 946 C C . GLN A 1 119 ? 12.742 39.806 42.790 1.00 41.59 414 GLN A C 1
ATOM 947 O O . GLN A 1 119 ? 13.752 40.509 42.705 1.00 41.10 414 GLN A O 1
ATOM 953 N N . GLY A 1 120 ? 12.536 38.727 42.035 1.00 40.36 415 GLY A N 1
ATOM 954 C CA . GLY A 1 120 ? 13.475 38.308 41.005 1.00 39.22 415 GLY A CA 1
ATOM 955 C C . GLY A 1 120 ? 14.350 37.156 41.467 1.00 38.86 415 GLY A C 1
ATOM 956 O O . GLY A 1 120 ? 15.322 36.803 40.794 1.00 38.76 415 GLY A O 1
ATOM 957 N N . PHE A 1 121 ? 14.013 36.577 42.617 1.00 38.01 416 PHE A N 1
ATOM 958 C CA . PHE A 1 121 ? 14.650 35.346 43.092 1.00 37.56 416 PHE A CA 1
ATOM 959 C C . PHE A 1 121 ? 14.258 34.167 42.201 1.00 37.25 416 PHE A C 1
ATOM 960 O O . PHE A 1 121 ? 13.110 34.083 41.762 1.00 37.13 416 PHE A O 1
ATOM 968 N N . TYR A 1 122 ? 15.204 33.261 41.953 1.00 36.54 417 TYR A N 1
ATOM 969 C CA . TYR A 1 122 ? 14.925 32.034 41.218 1.00 36.28 417 TYR A CA 1
ATOM 970 C C . TYR A 1 122 ? 15.468 30.836 42.010 1.00 35.73 417 TYR A C 1
ATOM 971 O O . TYR A 1 122 ? 16.375 30.984 42.838 1.00 34.72 417 TYR A O 1
ATOM 980 N N . GLU A 1 123 ? 14.894 29.659 41.762 1.00 35.08 418 GLU A N 1
ATOM 981 C CA . GLU A 1 123 ? 15.261 28.502 42.530 1.00 34.78 418 GLU A CA 1
ATOM 982 C C . GLU A 1 123 ? 16.500 27.853 41.954 1.00 34.90 418 GLU A C 1
ATOM 983 O O . GLU A 1 123 ? 16.617 27.689 40.726 1.00 35.03 418 GLU A O 1
ATOM 989 N N . VAL A 1 124 ? 17.406 27.457 42.844 1.00 34.78 419 VAL A N 1
ATOM 990 C CA . VAL A 1 124 ? 18.619 26.739 42.443 1.00 34.78 419 VAL A CA 1
ATOM 991 C C . VAL A 1 124 ? 18.716 25.410 43.187 1.00 34.91 419 VAL A C 1
ATOM 992 O O . VAL A 1 124 ? 17.992 25.200 44.164 1.00 35.61 419 VAL A O 1
ATOM 996 N N . GLY A 1 125 ? 19.572 24.510 42.708 1.00 35.31 420 GLY A N 1
ATOM 997 C CA . GLY A 1 125 ? 19.847 23.228 43.387 1.00 35.79 420 GLY A CA 1
ATOM 998 C C . GLY A 1 125 ? 20.951 23.327 44.444 1.00 36.30 420 GLY A C 1
ATOM 999 O O . GLY A 1 125 ? 21.644 24.358 44.512 1.00 36.14 420 GLY A O 1
ATOM 1000 N N . VAL A 1 126 ? 21.134 22.266 45.250 1.00 36.42 421 VAL A N 1
ATOM 1001 C CA . VAL A 1 126 ? 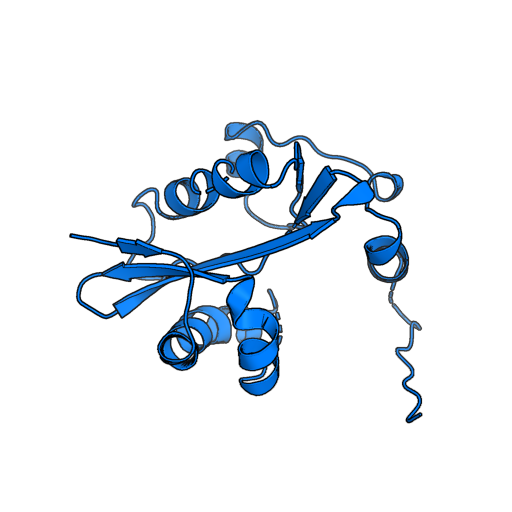22.100 22.296 46.367 1.00 36.77 421 VAL A CA 1
ATOM 1002 C C . VAL A 1 126 ? 23.520 22.520 45.921 1.00 36.75 421 VAL A C 1
ATOM 1003 O O . VAL A 1 126 ? 24.311 23.068 46.673 1.00 36.87 421 VAL A O 1
ATOM 1007 N N . ASP A 1 127 ? 23.843 22.106 44.698 1.00 37.38 422 ASP A N 1
ATOM 1008 C CA . ASP A 1 127 ? 25.181 22.343 44.132 1.00 37.93 422 ASP A CA 1
ATOM 1009 C C . ASP A 1 127 ? 25.559 23.806 44.017 1.00 38.02 422 ASP A C 1
ATOM 1010 O O . ASP A 1 127 ? 26.724 24.123 43.905 1.00 38.55 422 ASP A O 1
ATOM 1015 N N . TYR A 1 128 ? 24.572 24.690 43.996 1.00 38.36 423 TYR A N 1
ATOM 1016 C CA . TYR A 1 128 ? 24.828 26.096 43.883 1.00 38.54 423 TYR A CA 1
ATOM 1017 C C . TYR A 1 128 ? 25.441 26.630 45.186 1.00 39.19 423 TYR A C 1
ATOM 1018 O O . TYR A 1 128 ? 26.227 27.573 45.160 1.00 39.78 423 TYR A O 1
ATOM 1027 N N . LEU A 1 129 ? 25.082 26.041 46.327 1.00 39.29 424 LEU A N 1
ATOM 1028 C CA . LEU A 1 129 ? 25.584 26.512 47.627 1.00 39.44 424 LEU A CA 1
ATOM 1029 C C . LEU A 1 129 ? 27.111 26.583 47.721 1.00 39.93 424 LEU A C 1
ATOM 1030 O O . LEU A 1 129 ? 27.827 25.675 47.260 1.00 39.87 424 LEU A O 1
ATOM 1035 N N . PRO A 1 130 ? 27.624 27.666 48.326 1.00 40.30 425 PRO A N 1
ATOM 1036 C CA . PRO A 1 130 ? 29.069 27.775 48.527 1.00 40.91 425 PRO A CA 1
ATOM 1037 C C . PRO A 1 130 ? 29.533 26.610 49.389 1.00 41.80 425 PRO A C 1
ATOM 1038 O O . PRO A 1 130 ? 28.881 26.332 50.405 1.00 41.96 425 PRO A O 1
ATOM 1042 N N . GLY A 1 131 ? 30.633 25.950 48.988 1.00 42.29 426 GLY A N 1
ATOM 1043 C CA . GLY A 1 131 ? 31.147 24.731 49.645 1.00 42.18 426 GLY A CA 1
ATOM 1044 C C . GLY A 1 131 ? 31.033 24.652 51.161 1.00 42.60 426 GLY A C 1
ATOM 1045 O O . GLY A 1 131 ? 30.787 23.581 51.720 1.00 42.24 426 GLY A O 1
ATOM 1046 N N . ALA A 1 132 ? 31.211 25.777 51.840 1.00 43.48 427 ALA A N 1
ATOM 1047 C CA . ALA A 1 132 ? 31.146 25.763 53.297 1.00 45.31 427 ALA A CA 1
ATOM 1048 C C . ALA A 1 132 ? 29.760 25.333 53.738 1.00 46.63 427 ALA A C 1
ATOM 1049 O O . ALA A 1 132 ? 29.609 24.552 54.679 1.00 47.17 427 ALA A O 1
ATOM 1051 N N . LYS A 1 133 ? 28.763 25.834 53.009 1.00 47.91 428 LYS A N 1
ATOM 1052 C CA . LYS A 1 133 ? 27.355 25.665 53.323 1.00 49.15 428 LYS A CA 1
ATOM 1053 C C . LYS A 1 133 ? 26.806 24.339 52.751 1.00 50.16 428 LYS A C 1
ATOM 1054 O O . LYS A 1 133 ? 25.621 24.016 52.949 1.00 50.48 428 LYS A O 1
ATOM 1060 N N . GLN A 1 134 ? 27.664 23.572 52.066 1.00 50.91 429 GLN A N 1
ATOM 1061 C CA . GLN A 1 134 ? 27.271 22.275 51.493 1.00 51.96 429 GLN A CA 1
ATOM 1062 C C . GLN A 1 134 ? 27.180 21.129 52.510 1.00 52.14 429 GLN A C 1
ATOM 1063 O O . GLN A 1 134 ? 26.198 20.381 52.504 1.00 52.05 429 GLN A O 1
ATOM 1069 N N . GLY A 1 135 ? 28.188 20.991 53.370 1.00 52.56 430 GLY A N 1
ATOM 1070 C CA . GLY A 1 135 ? 28.160 19.973 54.436 1.00 53.14 430 GLY A CA 1
ATOM 1071 C C . GLY A 1 135 ? 26.847 19.888 55.220 1.00 53.27 430 GLY A C 1
ATOM 1072 O O . GLY A 1 135 ? 26.494 18.817 55.735 1.00 53.51 430 GLY A O 1
ATOM 1073 N N . LEU A 1 136 ? 26.118 21.010 55.278 1.00 53.25 431 LEU A N 1
ATOM 1074 C CA . LEU A 1 136 ? 24.901 21.157 56.090 1.00 53.25 431 LEU A CA 1
ATOM 1075 C C . LEU A 1 136 ? 23.570 20.900 55.367 1.00 53.50 431 LEU A C 1
ATOM 1076 O O . LEU A 1 136 ? 22.646 20.318 55.971 1.00 53.78 431 LEU A O 1
ATOM 1078 N N . TYR A 1 137 ? 23.457 21.349 54.106 1.00 53.40 432 TYR A N 1
ATOM 1079 C CA . TYR A 1 137 ? 22.250 21.123 53.288 1.00 52.97 432 TYR A CA 1
ATOM 1080 C C . TYR A 1 137 ? 21.982 19.629 53.141 1.00 52.68 432 TYR A C 1
ATOM 1081 O O . TYR A 1 137 ? 20.837 19.189 53.198 1.00 52.79 432 TYR A O 1
ATOM 1083 N N . ASN A 1 138 ? 23.057 18.859 52.991 1.00 52.25 433 ASN A N 1
ATOM 1084 C CA . ASN A 1 138 ? 22.975 17.415 52.868 1.00 51.90 433 ASN A CA 1
ATOM 1085 C C . ASN A 1 138 ? 23.070 16.722 54.233 1.00 51.62 433 ASN A C 1
ATOM 1086 O O . ASN A 1 138 ? 23.612 15.619 54.329 1.00 51.46 433 ASN A O 1
ATOM 1088 N N . PHE A 1 139 ? 22.526 17.372 55.268 1.00 51.30 434 PHE A N 1
ATOM 1089 C CA . PHE A 1 139 ? 22.481 16.848 56.656 1.00 51.19 434 PHE A CA 1
ATOM 1090 C C . PHE A 1 139 ? 22.286 15.322 56.745 1.00 50.97 434 PHE A C 1
ATOM 1091 O O . PHE A 1 139 ? 21.245 14.816 57.173 1.00 50.90 434 PHE A O 1
ATOM 1099 N N . ARG A 1 141 ? 19.476 13.286 58.861 1.00 63.65 436 ARG A N 1
ATOM 1100 C CA . ARG A 1 141 ? 18.670 12.416 59.760 1.00 63.64 436 ARG A CA 1
ATOM 1101 C C . ARG A 1 141 ? 19.521 11.730 60.851 1.00 62.96 436 ARG A C 1
ATOM 1102 O O . ARG A 1 141 ? 19.641 12.264 61.960 1.00 63.28 436 ARG A O 1
ATOM 1110 N N . LYS A 1 142 ? 20.116 10.571 60.543 1.00 61.79 437 LYS A N 1
ATOM 1111 C CA . LYS A 1 142 ? 21.103 9.950 61.440 1.00 60.29 437 LYS A CA 1
ATOM 1112 C C . LYS A 1 142 ? 22.473 10.700 61.412 1.00 59.20 437 LYS A C 1
ATOM 1113 O O . LYS A 1 142 ? 23.546 10.078 61.509 1.00 59.13 437 LYS A O 1
ATOM 1115 N N . SER A 1 143 ? 22.410 12.038 61.324 1.00 57.22 438 SER A N 1
ATOM 1116 C CA . SER A 1 143 ? 23.567 12.904 61.028 1.00 55.06 438 SER A CA 1
ATOM 1117 C C . SER A 1 143 ? 24.072 13.713 62.253 1.00 53.48 438 SER A C 1
ATOM 1118 O O . SER A 1 143 ? 23.392 14.614 62.754 1.00 54.12 438 SER A O 1
ATOM 1121 N N . LYS A 1 144 ? 25.270 13.404 62.732 1.00 50.69 439 LYS A N 1
ATOM 1122 C CA . LYS A 1 144 ? 25.715 13.971 63.993 1.00 47.83 439 LYS A CA 1
ATOM 1123 C C . LYS A 1 144 ? 26.667 15.141 63.808 1.00 46.23 439 LYS A C 1
ATOM 1124 O O . LYS A 1 144 ? 27.414 15.207 62.817 1.00 46.62 439 LYS A O 1
ATOM 1130 N N . ILE A 1 145 ? 26.607 16.075 64.748 1.00 43.50 440 ILE A N 1
ATOM 1131 C CA . ILE A 1 145 ? 27.554 17.164 64.834 1.00 41.37 440 ILE A CA 1
ATOM 1132 C C . ILE A 1 145 ? 28.546 16.841 65.953 1.00 40.50 440 ILE A C 1
ATOM 1133 O O . ILE A 1 145 ? 28.154 16.682 67.108 1.00 40.11 440 ILE A O 1
ATOM 1138 N N . LEU A 1 146 ? 29.833 16.781 65.624 1.00 39.01 441 LEU A N 1
ATOM 1139 C CA . LEU A 1 146 ? 30.849 16.477 66.632 1.00 37.58 441 LEU A CA 1
ATOM 1140 C C . LEU A 1 146 ? 31.855 17.621 66.787 1.00 36.97 441 LEU A C 1
ATOM 1141 O O . LEU A 1 146 ? 32.301 18.188 65.783 1.00 36.86 441 LEU A O 1
ATOM 1146 N N . ALA A 1 147 ? 32.193 17.965 68.030 1.00 35.68 442 ALA A N 1
ATOM 1147 C CA . ALA A 1 147 ? 33.159 19.028 68.291 1.00 35.71 442 ALA A CA 1
ATOM 1148 C C . ALA A 1 147 ? 34.418 18.541 69.010 1.00 35.78 442 ALA A C 1
ATOM 1149 O O . ALA A 1 147 ? 34.381 17.568 69.762 1.00 35.42 442 ALA A O 1
ATOM 1151 N N . LEU A 1 148 ? 35.524 19.239 68.774 1.00 36.15 443 LEU A N 1
ATOM 1152 C CA . LEU A 1 148 ? 36.820 18.894 69.360 1.00 36.96 443 LEU A CA 1
ATOM 1153 C C . LEU A 1 148 ? 37.461 20.151 69.946 1.00 37.73 443 LEU A C 1
ATOM 1154 O O . LEU A 1 148 ? 37.640 21.145 69.238 1.00 38.36 443 LEU A O 1
ATOM 1159 N N . ASP A 1 149 ? 37.781 20.103 71.238 1.00 38.10 444 ASP A N 1
ATOM 1160 C CA . ASP A 1 149 ? 38.508 21.172 71.911 1.00 38.74 444 ASP A CA 1
ATOM 1161 C C . ASP A 1 149 ? 39.998 21.132 71.553 1.00 38.63 444 ASP A C 1
ATOM 1162 O O . ASP A 1 149 ? 40.693 20.128 71.784 1.00 38.70 444 ASP A O 1
ATOM 1167 N N . LEU A 1 150 ? 40.488 22.220 70.973 1.00 38.47 445 LEU A N 1
ATOM 1168 C CA . LEU A 1 150 ? 41.885 22.281 70.556 1.00 38.33 445 LEU A CA 1
ATOM 1169 C C . LEU A 1 150 ? 42.724 22.743 71.729 1.00 38.99 445 LEU A C 1
ATOM 1170 O O . LEU A 1 150 ? 42.194 23.067 72.794 1.00 39.47 445 LEU A O 1
#

CATH classification: 3.40.630.30

Secondary structure (DSSP, 8-state):
-EEEEE--GGGHHHHHHHHHHHHHTT-----HHHHHHHGGGEEEEEETTEEEEEEE--EEGGGTEE----EE-GGG-SSSHHHHHHH--HHHHTTT--EE----SS-HHHHHHHT-----GGGS-GGGHHHHT-----------

InterPro domains:
  IPR000182 GNAT domain [PF00583] (331-416)
  IPR000182 GNAT domain [PS51186] (299-438)
  IPR001048 Aspartate/glutamate/uridylate kinase [PF00696] (25-271)
  IPR010167 Amino-acid N-acetyltransferase [MF_01105] (1-445)
  IPR010167 Amino-acid N-acetyltransferase [NF003641] (2-445)
  IPR010167 Amino-acid N-acetyltransferase [PIRSF000423] (2-444)
  IPR010167 Amino-acid N-acetyltransferase [PTHR30602] (248-444)
  IPR010167 Amino-acid N-acetyltransferase [TIGR01890] (8-444)
  IPR016181 Acyl-CoA N-acyltransferase [SSF55729] (300-425)
  IPR033719 N-acetylglutamate synthase, kinase-like domain [cd04237] (8-293)
  IPR036393 Acetylglutamate kinase-like superfamily [G3DSA:3.40.1160.10] (7-296)
  IPR036393 Acetylglutamate kinase-like superfamily [SSF53633] (3-294)

Radius of gyration: 15.95 Å; Cα contacts (8 Å, |Δi|>4): 170; chains: 1; bounding box: 40×48×32 Å

Nearest PDB structures (foldseek):
  3e0k-assembly1_A-2  TM=1.007E+00  e=1.620E-29  Vibrio parahaemolyticus
  3b8g-assembly1_A  TM=9.344E-01  e=3.355E-12  Neisseria gonorrhoeae
  3d2p-assembly1_A  TM=8.897E-01  e=6.867E-11  Neisseria gonorrhoeae
  1cm0-assembly1_B  TM=7.379E-01  e=8.259E-06  Homo sapiens
  2cnt-assembly4_D  TM=7.645E-01  e=4.737E-03  Salmonella enterica subsp. enterica serovar Typhimurium str. LT2

Solvent-accessible surface area: 9910 Å² total

Foldseek 3Di:
DKDKAQFDLVCLVLLCVQCVVCVVVVNDDDDSVNCNVQSRQKIFIADPNHTFWMWGWADPQVLLEIEDSTGGHPVDPPPCVSVVVVVCCVVSVVSSRDYYDYDDPDDPVPCVVVVDDDDDLVSDDVVCNPPVPAVVHDDDDDDD

B-factor: mean 45.33, std 8.45, range [31.55, 81.99]

Sequence (144 aa):
AEQVRQQAGIDDIGGILELIHPLEEQGILRRSREQLEQEIGKFTIIEKDGLIIGCAALYPYSEERKAEACVAIHPDYRDGNRGLLLLNYKHRSKSENINQIFVLTTHSLHWFREQGFYEVGVDYLPGAKQGLYNFRKSKILALDL

Organism: Vibrio parahaemolyticus serotype O3:K6 (strain RIMD 2210633) (NCBI:txid223926)